Protein AF-A0A527ZFG1-F1 (afdb_monomer_lite)

pLDDT: mean 82.36, std 8.74, range [57.47, 97.0]

Sequence (126 aa):
GVSVATVCAAPVGAYVGDIWGWRTAFMIAAVVGALALLVQIATLPKLPPSGVASFRTLFEVLKRPMIRVALLVVLLVASGHFAGFTCVRPFLEKVPALDIETISLVLLAYGIGGFFGNFAGGFMAE

Radius of gyration: 20.2 Å; chains: 1; bounding box: 53×28×48 Å

Structure (mmCIF, N/CA/C/O backbone):
data_AF-A0A527ZFG1-F1
#
_entry.id   AF-A0A527ZFG1-F1
#
loop_
_atom_site.group_PDB
_atom_site.id
_atom_site.type_symbol
_atom_site.label_atom_id
_atom_site.label_alt_id
_atom_site.label_comp_id
_atom_site.label_asym_id
_atom_site.label_entity_id
_atom_site.label_seq_id
_atom_site.pdbx_PDB_ins_code
_atom_site.Cartn_x
_atom_site.Cartn_y
_atom_site.Cartn_z
_atom_site.occupancy
_atom_site.B_iso_or_equiv
_atom_site.auth_seq_id
_atom_site.auth_comp_id
_atom_site.auth_asym_id
_atom_site.auth_atom_id
_atom_site.pdbx_PDB_model_num
ATOM 1 N N . GLY A 1 1 ? -4.229 -11.454 1.574 1.00 61.78 1 GLY A N 1
ATOM 2 C CA . GLY A 1 1 ? -4.985 -10.607 0.629 1.00 61.78 1 GLY A CA 1
ATOM 3 C C . GLY A 1 1 ? -4.165 -9.409 0.196 1.00 61.78 1 GLY A C 1
ATOM 4 O O . GLY A 1 1 ? -3.566 -9.456 -0.869 1.00 61.78 1 GLY A O 1
ATOM 5 N N . VAL A 1 2 ? -4.086 -8.378 1.044 1.00 73.69 2 VAL A N 1
ATOM 6 C CA . VAL A 1 2 ? -3.419 -7.097 0.730 1.00 73.69 2 VAL A CA 1
ATOM 7 C C . VAL A 1 2 ? -1.951 -7.267 0.316 1.00 73.69 2 VAL A C 1
ATOM 9 O O . VAL A 1 2 ? -1.563 -6.728 -0.709 1.00 73.69 2 VAL A O 1
ATOM 12 N N . SER A 1 3 ? -1.156 -8.085 1.016 1.00 72.81 3 SER A N 1
ATOM 13 C CA . SER A 1 3 ? 0.272 -8.266 0.690 1.00 72.81 3 SER A CA 1
ATOM 14 C C . SER A 1 3 ? 0.514 -8.852 -0.707 1.00 72.81 3 SER A C 1
ATOM 16 O O . SER A 1 3 ? 1.387 -8.382 -1.428 1.00 72.81 3 SER A O 1
ATOM 18 N N . VAL A 1 4 ? -0.290 -9.841 -1.120 1.00 74.12 4 VAL A N 1
ATOM 19 C CA . VAL A 1 4 ? -0.213 -10.427 -2.473 1.00 74.12 4 VAL A CA 1
ATOM 20 C C . VAL A 1 4 ? -0.604 -9.385 -3.520 1.00 74.12 4 VAL A C 1
ATOM 22 O O . VAL A 1 4 ? 0.068 -9.259 -4.538 1.00 74.12 4 VAL A O 1
ATOM 25 N N . ALA A 1 5 ? -1.643 -8.589 -3.250 1.00 78.00 5 ALA A N 1
ATOM 26 C CA . ALA A 1 5 ? -2.049 -7.512 -4.144 1.00 78.00 5 ALA A CA 1
ATOM 27 C C . ALA A 1 5 ? -0.930 -6.472 -4.325 1.00 78.00 5 ALA A C 1
ATOM 29 O O . ALA A 1 5 ? -0.616 -6.133 -5.459 1.00 78.00 5 ALA 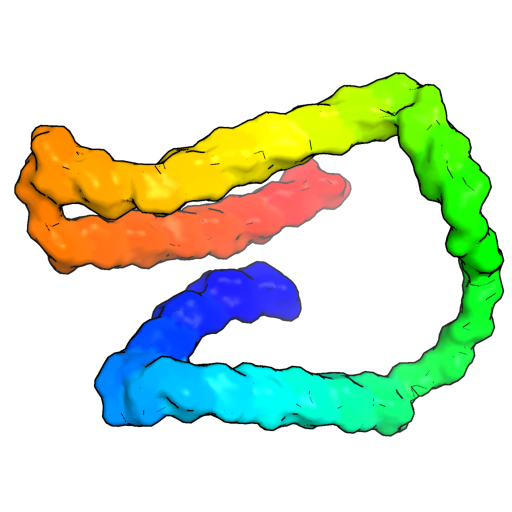A O 1
ATOM 30 N N . THR A 1 6 ? -0.276 -6.020 -3.251 1.00 75.06 6 THR A N 1
ATOM 31 C CA . THR A 1 6 ? 0.800 -5.015 -3.337 1.00 75.06 6 THR A CA 1
ATOM 32 C C . THR A 1 6 ? 2.012 -5.514 -4.130 1.00 75.06 6 THR A C 1
ATOM 34 O O . THR A 1 6 ? 2.597 -4.745 -4.888 1.00 75.06 6 THR A O 1
ATOM 37 N N . VAL A 1 7 ? 2.371 -6.797 -4.002 1.00 75.25 7 VAL A N 1
ATOM 38 C CA . VAL A 1 7 ? 3.515 -7.390 -4.722 1.00 75.25 7 VAL A CA 1
ATOM 39 C C . VAL A 1 7 ? 3.185 -7.656 -6.193 1.00 75.25 7 VAL A C 1
ATOM 41 O O . VAL A 1 7 ? 4.006 -7.386 -7.065 1.00 75.25 7 VAL A O 1
ATOM 44 N N . CYS A 1 8 ? 1.986 -8.163 -6.492 1.00 77.00 8 CYS A N 1
ATOM 45 C CA . CYS A 1 8 ? 1.612 -8.555 -7.852 1.00 77.00 8 CYS A CA 1
ATOM 46 C C . CYS A 1 8 ? 1.057 -7.398 -8.698 1.00 77.00 8 CYS A C 1
ATOM 48 O O . CYS A 1 8 ? 1.198 -7.427 -9.919 1.00 77.00 8 CYS A O 1
ATOM 50 N N . ALA A 1 9 ? 0.433 -6.379 -8.097 1.00 79.69 9 ALA A N 1
ATOM 51 C CA . ALA A 1 9 ? -0.263 -5.333 -8.852 1.00 79.69 9 ALA A CA 1
ATOM 52 C C . ALA A 1 9 ? 0.676 -4.497 -9.731 1.00 79.69 9 ALA A C 1
ATOM 54 O O . ALA A 1 9 ? 0.333 -4.216 -10.875 1.00 79.69 9 ALA A O 1
ATOM 55 N N . ALA A 1 10 ? 1.857 -4.123 -9.228 1.00 78.12 10 ALA A N 1
ATOM 56 C CA . ALA A 1 10 ? 2.826 -3.337 -9.991 1.00 78.12 10 ALA A CA 1
ATOM 57 C C . ALA A 1 10 ? 3.354 -4.072 -11.244 1.00 78.12 10 ALA A C 1
ATOM 59 O O . ALA A 1 10 ? 3.222 -3.513 -12.334 1.00 78.12 10 ALA A O 1
ATOM 60 N N . PRO A 1 11 ? 3.891 -5.309 -11.157 1.00 76.31 11 PRO A N 1
ATOM 61 C CA . PRO A 1 11 ? 4.383 -6.024 -12.336 1.00 76.31 11 PRO A CA 1
ATOM 62 C C . PRO A 1 11 ? 3.262 -6.402 -13.310 1.00 76.31 11 PRO A C 1
ATOM 64 O O . PRO A 1 11 ? 3.422 -6.216 -14.514 1.00 76.31 11 PRO A O 1
ATOM 67 N N . VAL A 1 12 ? 2.108 -6.868 -12.818 1.00 82.06 12 VAL A N 1
ATOM 68 C CA . VAL A 1 12 ? 0.964 -7.202 -13.686 1.00 82.06 12 VAL A CA 1
ATOM 69 C C . VAL A 1 12 ? 0.424 -5.947 -14.375 1.00 82.06 12 VAL A C 1
ATOM 71 O O . VAL A 1 12 ? 0.148 -5.971 -15.572 1.00 82.06 12 VAL A O 1
ATOM 74 N N . GLY A 1 13 ? 0.316 -4.833 -13.647 1.00 83.44 13 GLY A N 1
ATOM 75 C CA . GLY A 1 13 ? -0.129 -3.554 -14.196 1.00 83.44 13 GLY A CA 1
ATOM 76 C C . GLY A 1 13 ? 0.830 -2.991 -15.245 1.00 83.44 13 GLY A C 1
ATOM 77 O O . GLY A 1 13 ? 0.371 -2.521 -16.284 1.00 83.44 13 GLY A O 1
ATOM 78 N N . ALA A 1 14 ? 2.143 -3.082 -15.011 1.00 79.81 14 ALA A N 1
ATOM 79 C CA . ALA A 1 14 ? 3.161 -2.670 -15.976 1.00 79.81 14 ALA A CA 1
ATOM 80 C C . ALA A 1 14 ? 3.132 -3.539 -17.242 1.00 79.81 14 ALA A C 1
ATOM 82 O O . ALA A 1 14 ? 3.107 -2.998 -18.340 1.00 79.81 14 ALA A O 1
ATOM 83 N N . TYR A 1 15 ? 3.049 -4.864 -17.093 1.00 84.25 15 TYR A N 1
ATOM 84 C CA . TYR A 1 15 ? 2.976 -5.804 -18.216 1.00 84.25 15 TYR A CA 1
ATOM 85 C C . TYR A 1 15 ? 1.736 -5.575 -19.093 1.00 84.25 15 TYR A C 1
ATOM 87 O O . TYR A 1 15 ? 1.836 -5.465 -20.312 1.00 84.25 15 TYR A O 1
ATOM 95 N N . VAL A 1 16 ? 0.557 -5.434 -18.477 1.00 87.62 16 VAL A N 1
ATOM 96 C CA . VAL A 1 16 ? -0.679 -5.115 -19.211 1.00 87.62 16 VAL A CA 1
ATOM 97 C C . VAL A 1 16 ? -0.594 -3.726 -19.849 1.00 87.62 16 VAL A C 1
ATOM 99 O O . VAL A 1 16 ? -1.033 -3.537 -20.983 1.00 87.62 16 VAL A O 1
ATOM 102 N N . GLY A 1 17 ? -0.025 -2.756 -19.133 1.00 87.62 17 GLY A N 1
ATOM 103 C CA . GLY A 1 17 ? 0.163 -1.396 -19.623 1.00 87.62 17 GLY A CA 1
ATOM 104 C C . GLY A 1 17 ? 1.108 -1.300 -20.823 1.00 87.62 17 GLY A C 1
ATOM 105 O O . GLY A 1 17 ? 0.884 -0.447 -21.678 1.00 87.62 17 GLY A O 1
ATOM 106 N N . ASP A 1 18 ? 2.112 -2.173 -20.904 1.00 85.88 18 ASP A N 1
ATOM 107 C CA . ASP A 1 18 ? 3.078 -2.239 -22.005 1.00 85.88 18 ASP A CA 1
ATOM 108 C C . ASP A 1 18 ? 2.448 -2.822 -23.281 1.00 85.88 18 ASP A C 1
ATOM 110 O O . ASP A 1 18 ? 2.553 -2.239 -24.358 1.00 85.88 18 ASP A O 1
ATOM 114 N N . ILE A 1 19 ? 1.693 -3.920 -23.157 1.00 89.69 19 ILE A N 1
ATOM 115 C CA . ILE A 1 19 ? 1.113 -4.624 -24.315 1.00 89.69 19 ILE A CA 1
ATOM 116 C C . ILE A 1 19 ? -0.167 -3.942 -24.819 1.00 89.69 19 ILE A C 1
ATOM 118 O O . ILE A 1 19 ? -0.395 -3.841 -26.026 1.00 89.69 19 ILE A O 1
ATOM 122 N N . TRP A 1 20 ? -1.034 -3.493 -23.907 1.00 87.69 20 TRP A N 1
ATOM 123 C CA . TRP A 1 20 ? -2.383 -3.005 -24.226 1.00 87.69 20 TRP A CA 1
ATOM 124 C C . TRP A 1 20 ? -2.633 -1.556 -23.793 1.00 87.69 20 TRP A C 1
ATOM 126 O O . TRP A 1 20 ? -3.769 -1.071 -23.847 1.00 87.69 20 TRP A O 1
ATOM 136 N N . GLY A 1 21 ? -1.589 -0.843 -23.374 1.00 89.06 21 GLY A N 1
ATOM 137 C CA . GLY A 1 21 ? -1.671 0.549 -22.949 1.00 89.06 21 GLY A CA 1
ATOM 138 C C . GLY A 1 21 ? -2.229 0.721 -21.535 1.00 89.06 21 GLY A C 1
ATOM 139 O O . GLY A 1 21 ? -3.077 -0.027 -21.056 1.00 89.06 21 GLY A O 1
ATOM 140 N N . TRP A 1 22 ? -1.811 1.789 -20.860 1.00 89.25 22 TRP A N 1
ATOM 141 C CA . TRP A 1 22 ? -2.184 2.070 -19.467 1.00 89.25 22 TRP A CA 1
ATOM 142 C C . TRP A 1 22 ? -3.703 2.092 -19.206 1.00 89.25 22 TRP A C 1
ATOM 144 O O . TRP A 1 22 ? -4.151 1.707 -18.128 1.00 89.25 22 TRP A O 1
ATOM 154 N N . ARG A 1 23 ? -4.517 2.503 -20.190 1.00 93.44 23 ARG A N 1
ATOM 155 C CA . ARG A 1 23 ? -5.984 2.568 -20.060 1.00 93.44 23 ARG A CA 1
ATOM 156 C C . ARG A 1 23 ? -6.608 1.203 -19.774 1.00 93.44 23 ARG A C 1
ATOM 158 O O . ARG A 1 23 ? -7.537 1.124 -18.974 1.00 93.44 23 ARG A O 1
ATOM 165 N N . THR A 1 24 ? -6.115 0.140 -20.409 1.00 89.81 24 THR A N 1
ATOM 166 C CA . THR A 1 24 ? -6.668 -1.209 -20.224 1.00 89.81 24 THR A CA 1
ATOM 167 C C . THR A 1 24 ? -6.334 -1.757 -18.840 1.00 89.81 24 THR A C 1
ATOM 169 O O . THR A 1 24 ? -7.212 -2.334 -18.202 1.00 89.81 24 THR A O 1
ATOM 172 N N . ALA A 1 25 ? -5.140 -1.472 -18.311 1.00 88.81 25 ALA A N 1
ATOM 173 C CA . ALA A 1 25 ? -4.777 -1.812 -16.934 1.00 88.81 25 ALA A CA 1
ATOM 174 C C . ALA A 1 25 ? -5.752 -1.194 -15.908 1.00 88.81 25 ALA A C 1
ATOM 176 O O . ALA A 1 25 ? -6.229 -1.891 -15.010 1.00 88.81 25 ALA A O 1
ATOM 177 N N . PHE A 1 26 ? -6.135 0.080 -16.081 1.00 90.19 26 PHE A N 1
ATOM 178 C CA . PHE A 1 26 ? -7.146 0.716 -15.222 1.00 90.19 26 PHE A CA 1
ATOM 179 C C . PHE A 1 26 ? -8.548 0.129 -15.405 1.00 90.19 26 PHE A C 1
ATOM 181 O O . PHE A 1 26 ? -9.261 -0.044 -14.418 1.00 90.19 26 PHE A O 1
ATOM 188 N N . MET A 1 27 ? -8.947 -0.206 -16.635 1.00 94.56 27 MET A N 1
ATOM 189 C CA . MET A 1 27 ? -10.242 -0.850 -16.888 1.00 94.56 27 MET A CA 1
ATOM 190 C C . MET A 1 27 ? -10.336 -2.220 -16.208 1.00 94.56 27 MET A C 1
ATOM 192 O O . MET A 1 27 ? -11.354 -2.521 -15.589 1.00 94.56 27 MET A O 1
ATOM 196 N N . ILE A 1 28 ? -9.270 -3.026 -16.252 1.00 91.62 28 ILE A N 1
ATOM 197 C CA . ILE A 1 28 ? -9.214 -4.313 -15.542 1.00 91.62 28 ILE A CA 1
ATOM 198 C C . ILE A 1 28 ? -9.347 -4.092 -14.033 1.00 91.62 28 ILE A C 1
ATOM 200 O O . ILE A 1 28 ? -10.170 -4.745 -13.392 1.00 91.62 28 ILE A O 1
ATOM 204 N N . ALA A 1 29 ? -8.597 -3.141 -13.466 1.00 90.94 29 ALA A N 1
ATOM 205 C CA . ALA A 1 29 ? -8.692 -2.815 -12.044 1.00 90.94 29 ALA A CA 1
ATOM 206 C C . ALA A 1 29 ? -10.115 -2.377 -11.644 1.00 90.94 29 ALA A C 1
ATOM 208 O O . ALA A 1 29 ? -10.627 -2.813 -10.612 1.00 90.94 29 ALA A O 1
ATOM 209 N N . ALA A 1 30 ? -10.779 -1.575 -12.483 1.00 93.94 30 ALA A N 1
ATOM 210 C CA . ALA A 1 30 ? -12.156 -1.142 -12.264 1.00 93.94 30 ALA A CA 1
ATOM 211 C C . ALA A 1 30 ? -13.145 -2.320 -12.276 1.00 93.94 30 ALA A C 1
ATOM 213 O O . ALA A 1 30 ? -13.990 -2.416 -11.385 1.00 93.94 30 ALA A O 1
ATOM 214 N N . VAL A 1 31 ? -13.019 -3.243 -13.236 1.00 96.31 31 VAL A N 1
ATOM 215 C CA . VAL A 1 31 ? -13.873 -4.441 -13.325 1.00 96.31 31 VAL A CA 1
ATOM 216 C C . VAL A 1 31 ? -13.677 -5.351 -12.112 1.00 96.31 31 VAL A C 1
ATOM 218 O O . VAL A 1 31 ? -14.659 -5.789 -11.513 1.00 96.31 31 VAL A O 1
ATOM 221 N N . VAL A 1 32 ? -12.428 -5.596 -11.703 1.00 93.81 32 VAL A N 1
ATOM 222 C CA . VAL A 1 32 ? -12.122 -6.402 -10.509 1.00 93.81 32 VAL A CA 1
ATOM 223 C C . VAL A 1 32 ? -12.692 -5.747 -9.248 1.00 93.81 32 VAL A C 1
ATOM 225 O O . VAL A 1 32 ? -13.301 -6.431 -8.425 1.00 93.81 32 VAL A O 1
ATOM 228 N N . GLY A 1 33 ? -12.559 -4.424 -9.111 1.00 93.62 33 GLY A N 1
ATOM 229 C CA . GLY A 1 33 ? -13.140 -3.668 -7.999 1.00 93.62 33 GLY A CA 1
ATOM 230 C C . GLY A 1 33 ? -14.669 -3.741 -7.963 1.00 93.62 33 GLY A C 1
ATOM 231 O O . GLY A 1 33 ? -15.248 -3.982 -6.904 1.00 93.62 33 GLY A O 1
ATOM 232 N N . ALA A 1 34 ? -15.328 -3.607 -9.117 1.00 97.00 34 ALA A N 1
ATOM 233 C CA . ALA A 1 34 ? -16.779 -3.739 -9.229 1.00 97.00 34 ALA A CA 1
ATOM 234 C C . ALA A 1 34 ? -17.253 -5.155 -8.870 1.00 97.00 34 ALA A C 1
ATOM 236 O O . ALA A 1 34 ? -18.220 -5.310 -8.127 1.00 97.00 34 ALA A O 1
ATOM 237 N N . LEU A 1 35 ? -16.544 -6.190 -9.328 1.00 97.00 35 LEU A N 1
ATOM 238 C CA . LEU A 1 35 ? -16.850 -7.575 -8.973 1.00 97.00 35 LEU A CA 1
ATOM 239 C C . LEU A 1 35 ? -16.695 -7.811 -7.466 1.00 97.00 35 LEU A C 1
ATOM 241 O O . LEU A 1 35 ? -17.584 -8.385 -6.841 1.00 97.00 35 LEU A O 1
ATOM 245 N N . ALA A 1 36 ? -15.606 -7.324 -6.865 1.00 93.75 36 ALA A N 1
ATOM 246 C CA . ALA A 1 36 ? -15.391 -7.420 -5.424 1.00 93.75 36 ALA A CA 1
ATOM 247 C C . ALA A 1 36 ? -16.496 -6.705 -4.629 1.00 93.75 36 ALA A C 1
ATOM 249 O O . ALA A 1 36 ? -16.907 -7.198 -3.578 1.00 93.75 36 ALA A O 1
ATOM 250 N N . LEU A 1 37 ? -16.998 -5.571 -5.126 1.00 94.25 37 LEU A N 1
ATOM 251 C CA . LEU A 1 37 ? -18.130 -4.864 -4.530 1.00 94.25 37 LEU A CA 1
ATOM 252 C C . LEU A 1 37 ? -19.427 -5.677 -4.641 1.00 94.25 37 LEU A C 1
ATOM 254 O O . LEU A 1 37 ? -20.138 -5.816 -3.649 1.00 94.25 37 LEU A O 1
ATOM 258 N N . LEU A 1 38 ? -19.722 -6.250 -5.810 1.00 96.75 38 LEU A N 1
ATOM 259 C CA . LEU A 1 38 ? -20.909 -7.088 -6.013 1.00 96.75 38 LEU A CA 1
ATOM 260 C C . LEU A 1 38 ? -20.898 -8.320 -5.103 1.00 96.75 38 LEU A C 1
ATOM 262 O O . LEU A 1 38 ? -21.911 -8.632 -4.478 1.00 96.75 38 LEU A O 1
ATOM 266 N N . VAL A 1 39 ? -19.746 -8.983 -4.977 1.00 95.62 39 VAL A N 1
ATOM 267 C CA . VAL A 1 39 ? -19.571 -10.115 -4.058 1.00 95.62 39 VAL A CA 1
ATOM 268 C C . VAL A 1 39 ? -19.801 -9.674 -2.617 1.00 95.62 39 VAL A C 1
ATOM 270 O O . VAL A 1 39 ? -20.525 -10.354 -1.895 1.00 95.62 39 VAL A O 1
ATOM 273 N N . GLN A 1 40 ? -19.249 -8.533 -2.194 1.00 93.56 40 GLN A N 1
ATOM 274 C CA . GLN A 1 40 ? -19.491 -7.999 -0.851 1.00 93.56 40 GLN A CA 1
ATOM 275 C C . GLN A 1 40 ? -20.977 -7.708 -0.619 1.00 93.56 40 GLN A C 1
ATOM 277 O O . GLN A 1 40 ? -21.517 -8.125 0.396 1.00 93.56 40 GLN A O 1
ATOM 282 N N . ILE A 1 41 ? -21.675 -7.079 -1.565 1.00 92.25 41 ILE A N 1
ATOM 283 C CA . ILE A 1 41 ? -23.120 -6.822 -1.441 1.00 92.25 41 ILE A CA 1
ATOM 284 C C . ILE A 1 41 ? -23.915 -8.132 -1.319 1.00 92.25 41 ILE A C 1
ATOM 286 O O . ILE A 1 41 ? -24.873 -8.197 -0.551 1.00 92.25 41 ILE A O 1
ATOM 290 N N . ALA A 1 42 ? -23.522 -9.173 -2.056 1.00 93.94 42 ALA A N 1
ATOM 291 C CA . ALA A 1 42 ? -24.215 -10.458 -2.055 1.00 93.94 42 ALA A CA 1
ATOM 292 C C . ALA A 1 42 ? -23.928 -11.318 -0.810 1.00 93.94 42 ALA A C 1
ATOM 294 O O . ALA A 1 42 ? -24.776 -12.115 -0.414 1.00 93.94 42 ALA A O 1
ATOM 295 N N . THR A 1 43 ? -22.739 -11.193 -0.212 1.00 93.62 43 THR A N 1
ATOM 296 C CA . THR A 1 43 ? -22.259 -12.106 0.844 1.00 93.62 43 THR A CA 1
ATOM 297 C C . THR A 1 43 ? -22.184 -11.482 2.230 1.00 93.62 43 THR A C 1
ATOM 299 O O . THR A 1 43 ? -22.255 -12.213 3.218 1.00 93.62 43 THR A O 1
ATOM 302 N N . LEU A 1 44 ? -22.032 -10.159 2.339 1.00 90.31 44 LEU A N 1
ATOM 303 C CA . LEU A 1 44 ? -21.783 -9.512 3.621 1.00 90.31 44 LEU A CA 1
ATOM 304 C C . LEU A 1 44 ? -23.104 -9.356 4.400 1.00 90.31 44 LEU A C 1
ATOM 306 O O . LEU A 1 44 ? -24.011 -8.653 3.945 1.00 90.31 44 LEU A O 1
ATOM 310 N N . PRO A 1 45 ? -23.242 -9.975 5.587 1.00 85.25 45 PRO A N 1
ATOM 311 C CA . PRO A 1 45 ? -24.413 -9.771 6.426 1.00 85.25 45 PRO A CA 1
ATOM 312 C C . PRO A 1 45 ? -24.443 -8.333 6.960 1.00 85.25 45 PRO A C 1
ATOM 314 O O . PRO A 1 45 ? -23.405 -7.694 7.146 1.00 85.25 45 PRO A O 1
ATOM 317 N N . LYS A 1 46 ? -25.647 -7.818 7.240 1.00 79.44 46 LYS A N 1
ATOM 318 C CA . LYS A 1 46 ? -25.819 -6.491 7.848 1.00 79.44 46 LYS A CA 1
ATOM 319 C C . LYS A 1 46 ? -25.109 -6.460 9.202 1.00 79.44 46 LYS A C 1
ATOM 321 O O . LYS A 1 46 ? -25.572 -7.079 10.155 1.00 79.44 46 LYS A O 1
ATOM 326 N N . LEU A 1 47 ? -24.004 -5.725 9.277 1.00 78.00 47 LEU A N 1
ATOM 327 C CA . LEU A 1 47 ? -23.269 -5.472 10.511 1.00 78.00 47 LEU A CA 1
ATOM 328 C C . LEU A 1 47 ? -23.887 -4.240 11.188 1.00 78.00 47 LEU A C 1
ATOM 330 O O . LEU A 1 47 ? -23.735 -3.131 10.666 1.00 78.00 47 LEU A O 1
ATOM 334 N N . PRO A 1 48 ? -24.626 -4.393 12.303 1.00 75.44 48 PRO A N 1
ATOM 335 C CA . PRO A 1 48 ? -25.115 -3.243 13.046 1.00 75.44 48 PRO A CA 1
ATOM 336 C C . PRO A 1 48 ? -23.915 -2.413 13.531 1.00 75.44 48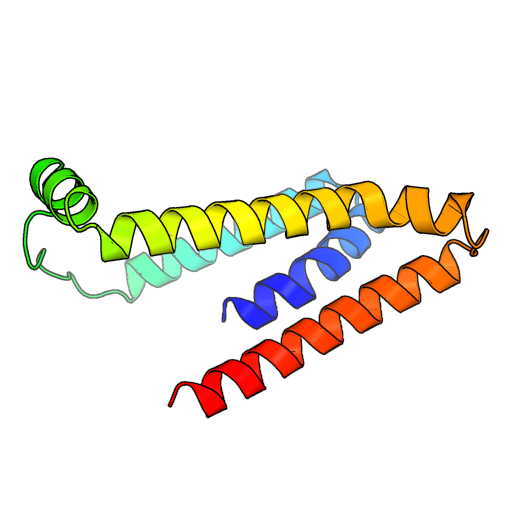 PRO A C 1
ATOM 338 O O . PRO A 1 48 ? -22.936 -2.990 14.010 1.00 75.44 48 PRO A O 1
ATOM 341 N N . PRO A 1 49 ? -23.952 -1.075 13.405 1.00 66.25 49 PRO A N 1
ATOM 342 C CA . PRO A 1 49 ? -22.830 -0.232 13.794 1.00 66.25 49 PRO A CA 1
ATOM 343 C C . PRO A 1 49 ? -22.556 -0.373 15.297 1.00 66.25 49 PRO A C 1
ATOM 345 O O . PRO A 1 49 ? -23.321 0.106 16.135 1.00 66.25 49 PRO A O 1
ATOM 348 N N . SER A 1 50 ? -21.449 -1.029 15.646 1.00 62.00 50 SER A N 1
ATOM 349 C CA . SER A 1 50 ? -20.946 -1.122 17.016 1.00 62.00 50 SER A CA 1
ATOM 350 C C . SER A 1 50 ? -20.272 0.200 17.393 1.00 62.00 50 SER A C 1
ATOM 352 O O . SER A 1 50 ? -19.053 0.343 17.313 1.00 62.00 50 SER A O 1
ATOM 354 N N . GLY A 1 51 ? -21.090 1.186 17.759 1.00 61.75 51 GLY A N 1
ATOM 355 C CA . GLY A 1 51 ? -20.647 2.518 18.161 1.00 61.75 51 GLY A CA 1
ATOM 356 C C . GLY A 1 51 ? -20.513 3.486 16.986 1.00 61.75 51 GLY A C 1
ATOM 357 O O . GLY A 1 51 ? -19.847 3.224 15.988 1.00 61.75 51 GLY A O 1
ATOM 358 N N . VAL A 1 52 ? -21.142 4.653 17.116 1.00 61.81 52 VAL A N 1
ATOM 359 C CA . VAL A 1 52 ? -20.890 5.793 16.232 1.00 61.81 52 VAL A CA 1
ATOM 360 C C . VAL A 1 52 ? -19.465 6.278 16.484 1.00 61.81 52 VAL A C 1
ATOM 362 O O . VAL A 1 52 ? -19.198 6.936 17.490 1.00 61.81 52 VAL A O 1
ATOM 365 N N . ALA A 1 53 ? -18.541 5.948 15.579 1.00 61.56 53 ALA A N 1
ATOM 366 C CA . ALA A 1 53 ? -17.231 6.582 15.519 1.00 61.56 53 ALA A CA 1
ATOM 367 C C . ALA A 1 53 ? -17.437 8.078 15.233 1.00 61.56 53 ALA A C 1
ATOM 369 O O . ALA A 1 53 ? -17.566 8.510 14.090 1.00 61.56 53 ALA A O 1
ATOM 370 N N . SER A 1 54 ? -17.565 8.871 16.295 1.00 75.25 54 SER A N 1
ATOM 371 C CA . SER A 1 54 ? -17.744 10.313 16.197 1.00 75.25 54 SER A CA 1
ATOM 372 C C . SER A 1 54 ? -16.394 10.978 15.939 1.00 75.25 54 SER A C 1
ATOM 374 O O . SER A 1 54 ? -15.366 10.542 16.462 1.00 75.25 54 SER A O 1
ATOM 376 N N . PHE A 1 55 ? -16.387 12.103 15.219 1.00 77.44 55 PHE A N 1
ATOM 377 C CA . PHE A 1 55 ? -15.209 12.976 15.105 1.00 77.44 55 PHE A CA 1
ATOM 378 C C . PHE A 1 55 ? -14.610 13.336 16.476 1.00 77.44 55 PHE A C 1
ATOM 380 O O . PHE A 1 55 ? -13.401 13.529 16.603 1.00 77.44 55 PHE A O 1
ATOM 387 N N . ARG A 1 56 ? -15.441 13.361 17.527 1.00 80.25 56 ARG A N 1
ATOM 388 C CA . ARG A 1 56 ? -15.002 13.552 18.913 1.00 80.25 56 ARG A CA 1
ATOM 389 C C . ARG A 1 56 ? -14.103 12.416 19.407 1.00 80.25 56 ARG A C 1
ATOM 391 O O . ARG A 1 56 ? -13.076 12.692 20.020 1.00 80.25 56 ARG A O 1
ATOM 398 N N . THR A 1 57 ? -14.441 11.166 19.096 1.00 79.62 57 THR A N 1
ATOM 399 C CA . THR A 1 57 ? -13.637 9.985 19.439 1.00 79.62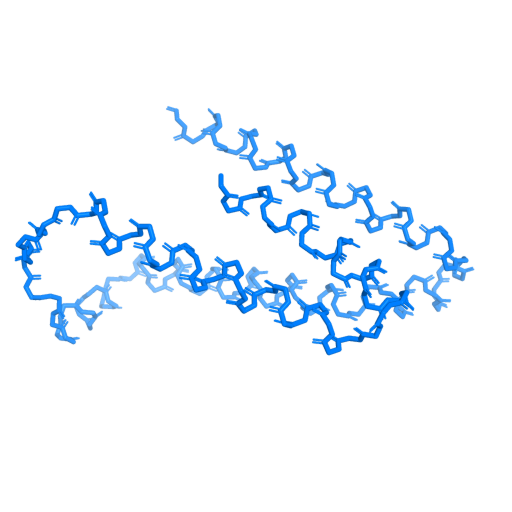 57 THR A CA 1
ATOM 400 C C . THR A 1 57 ? -12.278 10.035 18.743 1.00 79.62 57 THR A C 1
ATOM 402 O O . THR A 1 57 ? -11.262 9.760 19.374 1.00 79.62 57 THR A O 1
ATOM 405 N N . LEU A 1 58 ? -12.227 10.479 17.482 1.00 81.69 58 LEU A N 1
ATOM 406 C CA . LEU A 1 58 ? -10.964 10.671 16.760 1.00 81.69 58 LEU A CA 1
ATOM 407 C C . LEU A 1 58 ? -10.069 11.721 17.445 1.00 81.69 58 LEU A C 1
ATOM 409 O O . LEU A 1 58 ? -8.878 11.486 17.646 1.00 81.69 58 LEU A O 1
ATOM 413 N N . PHE A 1 59 ? -10.645 12.853 17.865 1.00 84.19 59 PHE A N 1
ATOM 414 C CA . PHE A 1 59 ? -9.918 13.885 18.614 1.00 84.19 59 PHE A CA 1
ATOM 415 C C . PHE A 1 59 ? -9.454 13.410 19.997 1.00 84.19 59 PHE A C 1
ATOM 417 O O . PHE A 1 59 ? -8.369 13.789 20.437 1.00 84.19 59 PHE A O 1
ATOM 424 N N . GLU A 1 60 ? -10.238 12.587 20.695 1.00 82.81 60 GLU A N 1
ATOM 425 C CA . GLU A 1 60 ? -9.842 12.004 21.984 1.00 82.81 60 GLU A CA 1
ATOM 426 C C . GLU A 1 60 ? -8.705 10.991 21.842 1.00 82.81 60 GLU A C 1
ATOM 428 O O . GLU A 1 60 ? -7.740 11.034 22.607 1.00 82.81 60 GLU A O 1
ATOM 433 N N . VAL A 1 61 ? -8.754 10.146 20.814 1.00 82.25 61 VAL A N 1
ATOM 434 C CA . VAL A 1 61 ? -7.658 9.239 20.453 1.00 82.25 61 VAL A CA 1
ATOM 435 C C . VAL A 1 61 ? -6.394 10.043 20.135 1.00 82.25 61 VAL A C 1
ATOM 437 O O . VAL A 1 61 ? -5.323 9.740 20.662 1.00 82.25 61 VAL A O 1
ATOM 440 N N . LEU A 1 62 ? -6.521 11.138 19.380 1.00 82.69 62 LEU A N 1
ATOM 441 C CA . LEU A 1 62 ? -5.397 12.018 19.063 1.00 82.69 62 LEU A CA 1
ATOM 442 C C . LEU A 1 62 ? -4.848 12.751 20.293 1.00 82.69 62 LEU A C 1
ATOM 444 O O . LEU A 1 62 ? -3.698 13.171 20.273 1.00 82.69 62 LEU A O 1
ATOM 448 N N . LYS A 1 63 ? -5.610 12.919 21.381 1.00 85.19 63 LYS A N 1
ATOM 449 C CA . LYS A 1 63 ? -5.098 13.501 22.636 1.00 85.19 63 LYS A CA 1
ATOM 450 C C . LYS A 1 63 ? -4.147 12.572 23.388 1.00 85.19 63 LYS A C 1
ATOM 452 O O . LYS A 1 63 ? -3.384 13.062 24.220 1.00 85.19 63 LYS A O 1
ATOM 457 N N . ARG A 1 64 ? -4.141 11.267 23.096 1.00 90.00 64 ARG A N 1
ATOM 458 C CA . ARG A 1 64 ? -3.225 10.322 23.742 1.00 90.00 64 ARG A CA 1
ATOM 459 C C . ARG A 1 64 ? -1.790 10.558 23.244 1.00 90.00 64 ARG A C 1
ATOM 461 O O . ARG A 1 64 ? -1.534 10.394 22.050 1.00 90.00 64 ARG A O 1
ATOM 468 N N . PRO A 1 65 ? -0.830 10.891 24.127 1.00 84.56 65 PRO A N 1
ATOM 469 C CA . PRO A 1 65 ? 0.532 11.245 23.719 1.00 84.56 65 PRO A CA 1
ATOM 470 C C . PRO A 1 65 ? 1.244 10.095 22.997 1.00 84.56 65 PRO A C 1
ATOM 472 O O . PRO A 1 65 ? 1.899 10.322 21.987 1.00 84.56 65 PRO A O 1
ATOM 475 N N . MET A 1 66 ? 1.034 8.852 23.441 1.00 87.75 66 MET A N 1
ATOM 476 C CA . MET A 1 66 ? 1.585 7.658 22.790 1.00 87.75 66 MET A CA 1
ATOM 477 C C . MET A 1 66 ? 1.093 7.498 21.342 1.00 87.75 66 MET A C 1
ATOM 479 O O . MET A 1 66 ? 1.873 7.142 20.466 1.00 87.75 66 MET A O 1
ATOM 483 N N . ILE A 1 67 ? -0.174 7.827 21.064 1.00 89.12 67 ILE A N 1
ATOM 484 C CA . ILE A 1 67 ? -0.743 7.735 19.711 1.00 89.12 67 ILE A CA 1
ATOM 485 C C . ILE A 1 67 ? -0.167 8.826 18.811 1.00 89.12 67 ILE A C 1
ATOM 487 O O . ILE A 1 67 ? 0.156 8.554 17.660 1.00 89.12 67 ILE A O 1
ATOM 491 N N . ARG A 1 68 ? 0.037 10.043 19.330 1.00 87.69 68 ARG A N 1
ATOM 492 C CA . ARG A 1 68 ? 0.710 11.113 18.576 1.00 87.69 68 ARG A CA 1
ATOM 493 C C . ARG A 1 68 ? 2.123 10.715 18.171 1.00 87.69 68 ARG A C 1
ATOM 495 O O . ARG A 1 68 ? 2.496 10.917 17.022 1.00 87.69 68 ARG A O 1
ATOM 502 N N . VAL A 1 69 ? 2.887 10.139 19.100 1.00 91.56 69 VAL A N 1
ATOM 503 C CA . VAL A 1 69 ? 4.246 9.664 18.816 1.00 91.56 69 VAL A CA 1
ATOM 504 C C . VAL A 1 69 ? 4.208 8.535 17.790 1.00 91.56 69 VAL A C 1
ATOM 506 O O . VAL A 1 69 ? 4.939 8.604 16.810 1.00 91.56 69 VAL A O 1
ATOM 509 N N . ALA A 1 70 ? 3.315 7.553 17.944 1.00 90.12 70 ALA A N 1
ATOM 510 C CA . ALA A 1 70 ? 3.161 6.474 16.968 1.00 90.12 70 ALA A CA 1
ATOM 511 C C . ALA A 1 70 ? 2.817 7.008 15.566 1.00 90.12 70 ALA A C 1
ATOM 513 O O . ALA A 1 70 ? 3.442 6.608 14.588 1.00 90.12 70 ALA A O 1
ATOM 514 N N . LEU A 1 71 ? 1.888 7.963 15.464 1.00 90.81 71 LEU A N 1
ATOM 515 C CA . LEU A 1 71 ? 1.532 8.605 14.196 1.00 90.81 71 LEU A CA 1
ATOM 516 C C . LEU A 1 71 ? 2.706 9.376 13.586 1.00 90.81 71 LEU A C 1
ATOM 518 O O . LEU A 1 71 ? 2.919 9.282 12.382 1.00 90.81 71 LEU A O 1
ATOM 522 N N . LEU A 1 72 ? 3.484 10.104 14.393 1.00 92.38 72 LEU A N 1
ATOM 523 C CA . LEU A 1 72 ? 4.685 10.799 13.921 1.00 92.38 72 LEU A CA 1
ATOM 524 C C . LEU A 1 72 ? 5.755 9.822 13.435 1.00 92.38 72 LEU A C 1
ATOM 526 O O . LEU A 1 72 ? 6.355 10.056 12.392 1.00 92.38 72 LEU A O 1
ATOM 530 N N . VAL A 1 73 ? 5.975 8.719 14.150 1.00 93.38 73 VAL A N 1
ATOM 531 C CA . VAL A 1 73 ? 6.916 7.674 13.732 1.00 93.38 73 VAL A CA 1
ATOM 532 C C . VAL A 1 73 ? 6.467 7.066 12.408 1.00 93.38 73 VAL A C 1
ATOM 534 O O . VAL A 1 73 ? 7.259 7.012 11.473 1.00 93.38 73 VAL A O 1
ATOM 537 N N . VAL A 1 74 ? 5.193 6.684 12.281 1.00 92.00 74 VAL A N 1
ATOM 538 C CA . VAL A 1 74 ? 4.637 6.160 11.024 1.00 92.00 74 VAL A CA 1
ATOM 539 C C . VAL A 1 74 ? 4.774 7.184 9.898 1.00 92.00 74 VAL A C 1
ATOM 541 O O . VAL A 1 74 ? 5.182 6.821 8.799 1.00 92.00 74 VAL A O 1
ATOM 544 N N . LEU A 1 75 ? 4.501 8.463 10.166 1.00 91.94 75 LEU A N 1
ATOM 545 C CA . LEU A 1 75 ? 4.646 9.541 9.188 1.00 91.94 75 LEU A CA 1
ATOM 546 C C . LEU A 1 75 ? 6.100 9.695 8.723 1.00 91.94 75 LEU A C 1
ATOM 548 O O . LEU A 1 75 ? 6.351 9.787 7.522 1.00 91.94 75 LEU A O 1
ATOM 552 N N . LEU A 1 76 ? 7.059 9.712 9.648 1.00 93.31 76 LEU A N 1
ATOM 553 C CA . LEU A 1 76 ? 8.481 9.864 9.332 1.00 93.31 76 LEU A CA 1
ATOM 554 C C . LEU A 1 76 ? 9.028 8.641 8.592 1.00 93.31 76 LEU A C 1
ATOM 556 O O . LEU A 1 76 ? 9.734 8.792 7.598 1.00 93.31 76 LEU A O 1
ATOM 560 N N . VAL A 1 77 ? 8.658 7.435 9.024 1.00 90.12 77 VAL A N 1
ATOM 561 C CA . VAL A 1 77 ? 9.064 6.187 8.368 1.00 90.12 77 VAL A CA 1
ATOM 562 C C . VAL A 1 77 ? 8.473 6.106 6.963 1.00 90.12 77 VAL A C 1
ATOM 564 O O . VAL A 1 77 ? 9.209 5.861 6.011 1.00 90.12 77 VAL A O 1
ATOM 567 N N . ALA A 1 78 ? 7.172 6.363 6.805 1.00 86.62 78 ALA A N 1
ATOM 568 C CA . ALA A 1 78 ? 6.522 6.331 5.500 1.00 86.62 78 ALA A CA 1
ATOM 569 C C . ALA A 1 78 ? 7.086 7.410 4.565 1.00 86.62 78 ALA A C 1
ATOM 571 O O . ALA A 1 78 ? 7.437 7.103 3.430 1.00 86.62 78 ALA A O 1
ATOM 572 N N . SER A 1 79 ? 7.236 8.654 5.030 1.00 86.19 79 SER A N 1
ATOM 573 C CA . SER A 1 79 ? 7.794 9.737 4.204 1.00 86.19 79 SER A CA 1
ATOM 574 C C . SER A 1 79 ? 9.240 9.469 3.792 1.00 86.19 79 SER A C 1
ATOM 576 O O . SER A 1 79 ? 9.555 9.601 2.610 1.00 86.19 79 SER A O 1
ATOM 578 N N . GLY A 1 80 ? 10.099 9.022 4.713 1.00 85.50 80 GLY A N 1
ATOM 579 C CA . GLY A 1 80 ? 11.470 8.620 4.396 1.00 85.50 80 GLY A CA 1
ATOM 580 C C . GLY A 1 80 ? 11.517 7.461 3.400 1.00 85.50 80 GLY A C 1
ATOM 581 O O . GLY A 1 80 ? 12.282 7.502 2.436 1.00 85.50 80 GLY A O 1
ATOM 582 N N . HIS A 1 81 ? 10.644 6.468 3.576 1.00 84.81 81 HIS A N 1
ATOM 583 C CA . HIS A 1 81 ? 10.539 5.333 2.669 1.00 84.81 81 HIS A CA 1
ATOM 584 C C . HIS A 1 81 ? 10.110 5.755 1.252 1.00 84.81 81 HIS A C 1
ATOM 586 O O . HIS A 1 81 ? 10.807 5.439 0.288 1.00 84.81 81 HIS A O 1
ATOM 592 N N . PHE A 1 82 ? 9.019 6.515 1.110 1.00 79.06 82 PHE A N 1
ATOM 593 C CA . PHE A 1 82 ? 8.522 6.971 -0.195 1.00 79.06 82 PHE A CA 1
ATOM 594 C C . PHE A 1 82 ? 9.472 7.958 -0.883 1.00 79.06 82 PHE A C 1
ATOM 596 O O . PHE A 1 82 ? 9.647 7.887 -2.102 1.00 79.06 82 PHE A O 1
ATOM 603 N N . ALA A 1 83 ? 10.117 8.851 -0.126 1.00 81.56 83 ALA A N 1
ATOM 604 C CA . ALA A 1 83 ? 11.137 9.751 -0.660 1.00 81.56 83 ALA A CA 1
ATOM 605 C C . ALA A 1 83 ? 12.336 8.962 -1.208 1.00 81.56 83 ALA A C 1
ATOM 607 O O . ALA A 1 83 ? 12.778 9.208 -2.331 1.00 81.56 83 ALA A O 1
ATOM 6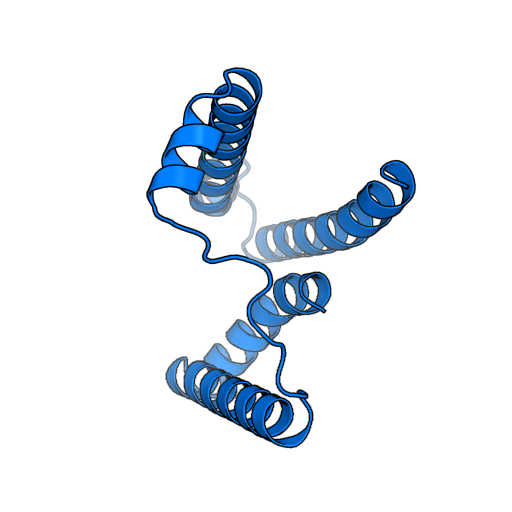08 N N . GLY A 1 84 ? 12.806 7.960 -0.456 1.00 77.44 84 GLY A N 1
ATOM 609 C CA . GLY A 1 84 ? 13.859 7.051 -0.904 1.00 77.44 84 GLY A CA 1
ATOM 610 C C . GLY A 1 84 ? 13.455 6.260 -2.148 1.00 77.44 84 GLY A C 1
ATOM 611 O O . GLY A 1 84 ? 14.207 6.226 -3.117 1.00 77.44 84 GLY A O 1
ATOM 612 N N . PHE A 1 85 ? 12.248 5.691 -2.163 1.00 72.81 85 PHE A N 1
ATOM 613 C CA . PHE A 1 85 ? 11.743 4.891 -3.282 1.00 72.81 85 PHE A CA 1
ATOM 614 C C . PHE A 1 85 ? 11.596 5.712 -4.575 1.00 72.81 85 PHE A C 1
ATOM 616 O O . PHE A 1 85 ? 11.965 5.250 -5.653 1.00 72.81 85 PHE A O 1
ATOM 623 N N . THR A 1 86 ? 11.136 6.962 -4.470 1.00 74.88 86 THR A N 1
ATOM 624 C CA . THR A 1 86 ? 10.990 7.879 -5.617 1.00 74.88 86 THR A CA 1
ATOM 625 C C . THR A 1 86 ? 12.345 8.263 -6.219 1.00 74.88 86 THR A C 1
ATOM 627 O O . THR A 1 86 ? 12.485 8.364 -7.437 1.00 74.88 86 THR A O 1
ATOM 630 N N . CYS A 1 87 ? 13.364 8.439 -5.376 1.00 74.88 87 CYS A N 1
ATOM 631 C CA . CYS A 1 87 ? 14.715 8.807 -5.802 1.00 74.88 87 CYS A CA 1
ATOM 632 C C . CYS A 1 87 ? 15.626 7.600 -6.079 1.00 74.88 87 CYS A C 1
ATOM 634 O O . CYS A 1 87 ? 16.762 7.787 -6.513 1.00 74.88 87 CYS A O 1
ATOM 636 N N . VAL A 1 88 ? 15.152 6.372 -5.852 1.00 72.38 88 VAL A N 1
ATOM 637 C CA . VAL A 1 88 ? 15.987 5.164 -5.891 1.00 72.38 88 VAL A CA 1
ATOM 638 C C . VAL A 1 88 ? 16.536 4.906 -7.290 1.00 72.38 88 VAL A C 1
ATOM 640 O O . VAL A 1 88 ? 17.734 4.697 -7.453 1.00 72.38 88 VAL A O 1
ATOM 643 N N . ARG A 1 89 ? 15.686 4.997 -8.317 1.00 67.81 89 ARG A N 1
ATOM 644 C CA . ARG A 1 89 ? 16.089 4.776 -9.708 1.00 67.81 89 ARG A CA 1
ATOM 645 C C . ARG A 1 89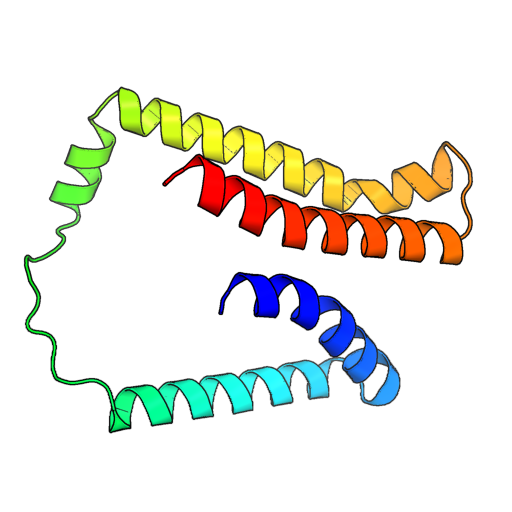 ? 17.120 5.809 -10.187 1.00 67.81 89 ARG A C 1
ATOM 647 O O . ARG A 1 89 ? 18.209 5.387 -10.564 1.00 67.81 89 ARG A O 1
ATOM 654 N N . PRO A 1 90 ? 16.867 7.133 -10.116 1.00 68.25 90 PRO A N 1
ATOM 655 C CA . PRO A 1 90 ? 17.861 8.116 -10.548 1.00 68.25 90 PRO A CA 1
ATOM 656 C C . PRO A 1 90 ? 19.143 8.089 -9.702 1.00 68.25 90 PRO A C 1
ATOM 658 O O . PRO A 1 90 ? 20.197 8.469 -10.205 1.00 68.25 90 PRO A O 1
ATOM 661 N N . PHE A 1 91 ? 19.094 7.643 -8.442 1.00 74.88 91 PHE A N 1
ATOM 662 C CA . PHE A 1 91 ? 20.296 7.432 -7.630 1.00 74.88 91 PHE A CA 1
ATOM 663 C C . PHE A 1 91 ? 21.139 6.256 -8.148 1.00 74.88 91 PHE A C 1
ATOM 665 O O . PHE A 1 91 ? 22.345 6.413 -8.341 1.00 74.88 91 PHE A O 1
ATOM 672 N N . LEU A 1 92 ? 20.510 5.109 -8.422 1.00 68.81 92 LEU A N 1
ATOM 673 C CA . LEU A 1 92 ? 21.179 3.912 -8.948 1.00 68.81 92 LEU A CA 1
ATOM 674 C C . LEU A 1 92 ? 21.713 4.112 -10.379 1.00 68.81 92 LEU A C 1
ATOM 676 O O . LEU A 1 92 ? 22.771 3.586 -10.714 1.00 68.81 92 LEU A O 1
ATOM 680 N N . GLU A 1 93 ? 21.035 4.921 -11.195 1.00 71.19 93 GLU A N 1
ATOM 681 C CA . GLU A 1 93 ? 21.502 5.288 -12.541 1.00 71.19 93 GLU A CA 1
ATOM 682 C C . GLU A 1 93 ? 22.690 6.269 -12.509 1.00 71.19 93 GLU A C 1
ATOM 684 O O . GLU A 1 93 ? 23.547 6.216 -13.385 1.00 71.19 93 GLU A O 1
ATOM 689 N N . LYS A 1 94 ? 22.768 7.178 -11.523 1.00 71.38 94 LYS A N 1
ATOM 690 C CA . LYS A 1 94 ? 23.779 8.258 -11.510 1.00 71.38 94 LYS A CA 1
ATOM 691 C C . LYS A 1 94 ? 25.026 7.973 -10.680 1.00 71.38 94 LYS A C 1
ATOM 693 O O . LYS A 1 94 ? 26.074 8.525 -10.996 1.00 71.38 94 LYS A O 1
ATOM 698 N N . VAL A 1 95 ? 24.917 7.196 -9.601 1.00 75.12 95 VAL A N 1
ATOM 699 C CA . VAL A 1 95 ? 26.027 7.005 -8.649 1.00 75.12 95 VAL A CA 1
ATOM 700 C C . VAL A 1 95 ? 26.816 5.729 -8.967 1.00 75.12 95 VAL A C 1
ATOM 702 O O . VAL A 1 95 ? 27.978 5.849 -9.345 1.00 75.12 95 VAL A O 1
ATOM 705 N N . PRO A 1 96 ? 26.227 4.520 -8.889 1.00 74.12 96 PRO A N 1
ATOM 706 C CA . PRO A 1 96 ? 26.897 3.300 -9.333 1.00 74.12 96 PRO A CA 1
ATOM 707 C C . PRO A 1 96 ? 26.808 3.053 -10.851 1.00 74.12 96 PRO A C 1
ATOM 709 O O . PRO A 1 96 ? 27.388 2.078 -11.315 1.00 74.12 96 PRO A O 1
ATOM 712 N N . ALA A 1 97 ? 26.112 3.912 -11.613 1.00 75.69 97 ALA A N 1
ATOM 713 C CA . ALA A 1 97 ? 25.946 3.813 -13.071 1.00 75.69 97 ALA A CA 1
ATOM 714 C C . ALA A 1 97 ? 25.428 2.439 -13.542 1.00 75.69 97 ALA A C 1
ATOM 716 O O . ALA A 1 97 ? 25.951 1.848 -14.485 1.00 75.69 97 ALA A O 1
ATOM 717 N N . LEU A 1 98 ? 24.411 1.914 -12.850 1.00 74.31 98 LEU A N 1
ATOM 718 C CA . LEU A 1 98 ? 23.848 0.598 -13.146 1.00 74.31 98 LEU A CA 1
ATOM 719 C C . LEU A 1 98 ? 22.929 0.626 -14.373 1.00 74.31 98 LEU A C 1
ATOM 721 O O . LEU A 1 98 ? 22.178 1.575 -14.592 1.00 74.31 98 LEU A O 1
ATOM 725 N N . ASP A 1 99 ? 22.956 -0.473 -15.123 1.00 78.62 99 ASP A N 1
ATOM 726 C CA . ASP A 1 99 ? 22.017 -0.792 -16.197 1.00 78.62 99 ASP A CA 1
ATOM 727 C C . ASP A 1 99 ? 20.568 -0.896 -15.664 1.00 78.62 99 ASP A C 1
ATOM 729 O O . ASP A 1 99 ? 20.316 -1.393 -14.560 1.00 78.62 99 ASP A O 1
ATOM 733 N N . ILE A 1 100 ? 19.607 -0.460 -16.482 1.00 74.19 100 ILE A N 1
ATOM 734 C CA . ILE A 1 100 ? 18.155 -0.609 -16.315 1.00 74.19 100 ILE A CA 1
ATOM 735 C C . ILE A 1 100 ? 17.752 -2.051 -15.945 1.00 74.19 100 ILE A C 1
ATOM 737 O O . ILE A 1 100 ? 16.861 -2.238 -15.105 1.00 74.19 100 ILE A O 1
ATOM 741 N N . GLU A 1 101 ? 18.394 -3.067 -16.526 1.00 77.50 101 GLU A N 1
ATOM 742 C CA . GLU A 1 101 ? 18.117 -4.480 -16.228 1.00 77.50 101 GLU A CA 1
ATOM 743 C C . GLU A 1 101 ? 18.497 -4.828 -14.779 1.00 77.50 101 GLU A C 1
ATOM 745 O O . GLU A 1 101 ? 17.720 -5.444 -14.043 1.00 77.50 101 GLU A O 1
ATOM 750 N N . THR A 1 102 ? 19.643 -4.323 -14.312 1.00 76.62 102 THR A N 1
ATOM 751 C CA . THR A 1 102 ? 20.096 -4.514 -12.925 1.00 76.62 102 THR A CA 1
ATOM 752 C C . THR A 1 102 ? 19.194 -3.769 -11.938 1.00 76.62 102 THR A C 1
ATOM 754 O O . THR A 1 102 ? 18.861 -4.301 -10.879 1.00 76.62 102 THR A O 1
ATOM 757 N N . ILE A 1 103 ? 18.730 -2.564 -12.283 1.00 76.12 103 ILE A N 1
ATOM 758 C CA . ILE A 1 103 ? 17.785 -1.799 -11.450 1.00 76.12 103 ILE A CA 1
ATOM 759 C C . ILE A 1 103 ? 16.452 -2.545 -11.319 1.00 76.12 103 ILE A C 1
ATOM 761 O O . ILE A 1 103 ? 15.905 -2.644 -10.219 1.00 76.12 103 ILE A O 1
ATOM 765 N N . SER A 1 104 ? 15.953 -3.112 -12.419 1.00 73.31 104 SER A N 1
ATOM 766 C CA . SER A 1 104 ? 14.739 -3.937 -12.419 1.00 73.31 104 SER A CA 1
ATOM 767 C C . SER A 1 104 ? 14.881 -5.163 -11.511 1.00 73.31 104 SER A C 1
ATOM 769 O O . SER A 1 104 ? 13.981 -5.442 -10.716 1.00 73.31 104 SER A O 1
ATOM 771 N N . LEU A 1 105 ? 16.029 -5.850 -11.554 1.00 79.81 105 LEU A N 1
ATOM 772 C CA . LEU A 1 105 ? 16.344 -6.975 -10.661 1.00 79.81 105 LEU A CA 1
ATOM 773 C C . LEU A 1 105 ? 16.409 -6.566 -9.182 1.00 79.81 105 LEU A C 1
ATOM 775 O O . LEU A 1 105 ? 15.880 -7.278 -8.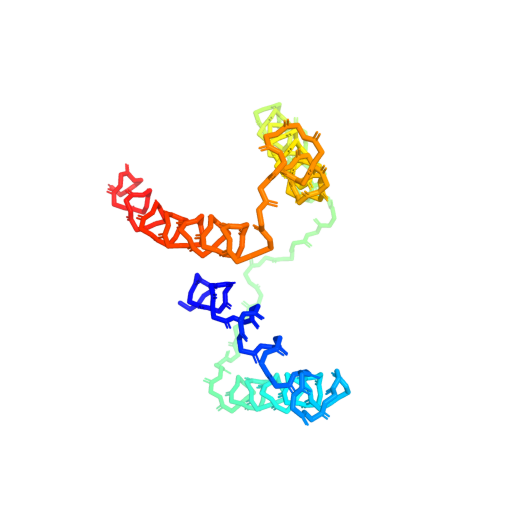327 1.00 79.81 105 LEU A O 1
ATOM 779 N N . VAL A 1 106 ? 17.005 -5.414 -8.865 1.00 79.44 106 VAL A N 1
ATOM 780 C CA . VAL A 1 106 ? 17.057 -4.886 -7.490 1.00 79.44 106 VAL A CA 1
ATOM 781 C C . VAL A 1 106 ? 15.656 -4.558 -6.969 1.00 79.44 106 VAL A C 1
ATOM 783 O O . VAL A 1 106 ? 15.327 -4.910 -5.836 1.00 79.44 106 VAL A O 1
ATOM 786 N N . LEU A 1 107 ? 14.806 -3.931 -7.787 1.00 78.19 107 LEU A N 1
ATOM 787 C CA . LEU A 1 107 ? 13.415 -3.641 -7.420 1.00 78.19 107 LEU A CA 1
ATOM 788 C C . LEU A 1 107 ? 12.583 -4.920 -7.244 1.00 78.19 107 LEU A C 1
ATOM 790 O O . LEU A 1 107 ? 11.755 -4.995 -6.334 1.00 78.19 107 LEU A O 1
ATOM 794 N N . LEU A 1 108 ? 12.833 -5.944 -8.063 1.00 76.94 108 LEU A N 1
ATOM 795 C CA . LEU A 1 108 ? 12.216 -7.260 -7.907 1.00 76.94 108 LEU A CA 1
ATOM 796 C C . LEU A 1 108 ? 12.633 -7.916 -6.582 1.00 76.94 108 LEU A C 1
ATOM 798 O O . LEU A 1 108 ? 11.774 -8.353 -5.814 1.00 76.94 108 LEU A O 1
ATOM 802 N N . ALA A 1 109 ? 13.934 -7.937 -6.281 1.00 84.00 109 ALA A N 1
ATOM 803 C CA . ALA A 1 109 ? 14.463 -8.464 -5.024 1.00 84.00 109 ALA A CA 1
ATOM 804 C C . ALA A 1 109 ? 13.911 -7.700 -3.810 1.00 84.00 109 ALA A C 1
ATOM 806 O O . ALA A 1 109 ? 13.556 -8.315 -2.804 1.00 84.00 109 ALA A O 1
ATOM 807 N N . TYR A 1 110 ? 13.766 -6.376 -3.924 1.00 81.06 110 TYR A N 1
ATOM 808 C CA . TYR A 1 110 ? 13.122 -5.541 -2.914 1.00 81.06 110 TYR A CA 1
ATOM 809 C C . TYR A 1 110 ? 11.666 -5.972 -2.658 1.00 81.06 110 TYR A C 1
ATOM 811 O O . TYR A 1 110 ? 11.268 -6.152 -1.505 1.00 81.06 110 TYR A O 1
ATOM 819 N N . GLY A 1 111 ? 10.888 -6.217 -3.718 1.00 77.38 111 GLY A N 1
ATOM 820 C CA . GLY A 1 111 ? 9.517 -6.724 -3.608 1.00 77.38 111 GLY A CA 1
ATOM 821 C C . GLY A 1 111 ? 9.431 -8.102 -2.938 1.00 77.38 111 GLY A C 1
ATOM 822 O O . GLY A 1 111 ? 8.590 -8.310 -2.060 1.00 77.38 111 GLY A O 1
ATOM 823 N N . ILE A 1 112 ? 10.333 -9.023 -3.291 1.00 84.00 112 ILE A N 1
ATOM 824 C CA . ILE A 1 112 ? 10.422 -10.359 -2.677 1.00 84.00 112 ILE A CA 1
ATOM 825 C C . ILE A 1 112 ? 10.790 -10.252 -1.190 1.00 84.00 112 ILE A C 1
ATOM 827 O O . ILE A 1 112 ? 10.157 -10.886 -0.344 1.00 84.00 112 ILE A O 1
ATOM 831 N N . GLY A 1 113 ? 11.772 -9.413 -0.854 1.00 84.94 113 GLY A N 1
ATOM 832 C CA . GLY A 1 113 ? 12.167 -9.152 0.529 1.00 84.94 113 GLY A CA 1
ATOM 833 C C . GLY A 1 113 ? 11.013 -8.596 1.364 1.00 84.94 113 GLY A C 1
ATOM 834 O O . GLY A 1 113 ? 10.777 -9.070 2.473 1.00 84.94 113 GLY A O 1
ATOM 835 N N . GLY A 1 114 ? 10.235 -7.658 0.812 1.00 81.19 114 GLY A N 1
ATOM 836 C CA . GLY A 1 114 ? 9.031 -7.130 1.460 1.00 81.19 114 GLY A CA 1
ATOM 837 C C . GLY A 1 114 ? 7.957 -8.196 1.702 1.00 81.19 114 GLY A C 1
ATOM 838 O O . GLY A 1 114 ? 7.345 -8.223 2.771 1.00 81.19 114 GLY A O 1
ATOM 839 N N . PHE A 1 115 ? 7.761 -9.116 0.753 1.00 80.38 115 PHE A N 1
ATOM 840 C CA . PHE A 1 115 ? 6.821 -10.229 0.898 1.00 80.38 115 PHE A CA 1
ATOM 841 C C . PHE A 1 115 ? 7.182 -11.145 2.077 1.00 80.38 115 PHE A C 1
ATOM 843 O O . PHE A 1 115 ? 6.351 -11.373 2.961 1.00 80.38 115 PHE A O 1
ATOM 850 N N . PHE A 1 116 ? 8.426 -11.630 2.125 1.00 87.44 116 PHE A N 1
ATOM 851 C CA . PHE A 1 116 ? 8.892 -12.493 3.215 1.00 87.44 116 PHE A CA 1
ATOM 852 C C . PHE A 1 116 ? 9.008 -11.741 4.543 1.00 87.44 116 PHE A C 1
ATOM 854 O O . PHE A 1 116 ? 8.660 -12.290 5.588 1.00 87.44 116 PHE A O 1
ATOM 861 N N . GLY A 1 117 ? 9.417 -10.471 4.508 1.00 82.56 117 GLY A N 1
ATOM 862 C CA . GLY A 1 117 ? 9.468 -9.602 5.682 1.00 82.56 117 GLY A CA 1
ATOM 863 C C . GLY A 1 117 ? 8.096 -9.415 6.331 1.00 82.56 117 GLY A C 1
ATOM 864 O O . GLY A 1 117 ? 7.992 -9.453 7.552 1.00 82.56 117 GLY A O 1
ATOM 865 N N . ASN A 1 118 ? 7.025 -9.305 5.539 1.00 83.94 118 ASN A N 1
ATOM 866 C CA . ASN A 1 118 ? 5.664 -9.236 6.071 1.00 83.94 118 ASN A CA 1
ATOM 867 C C . ASN A 1 118 ? 5.242 -10.542 6.766 1.00 83.94 118 ASN A C 1
ATOM 869 O O . ASN A 1 118 ? 4.521 -10.503 7.759 1.00 83.94 118 ASN A O 1
ATOM 873 N N . PHE A 1 119 ? 5.688 -11.694 6.256 1.00 83.69 119 PHE A N 1
ATOM 874 C CA . PHE A 1 119 ? 5.411 -12.993 6.872 1.00 83.69 119 PHE A CA 1
ATOM 875 C C . PHE A 1 119 ? 6.171 -13.159 8.193 1.00 83.69 119 PHE A C 1
ATOM 877 O O . PHE A 1 119 ? 5.578 -13.516 9.208 1.00 83.69 119 PHE A O 1
ATOM 884 N N . ALA A 1 120 ? 7.463 -12.820 8.198 1.00 86.94 120 ALA A N 1
ATOM 885 C CA . ALA A 1 120 ? 8.297 -12.843 9.396 1.00 86.94 120 ALA A CA 1
ATOM 886 C C . ALA A 1 120 ? 7.802 -11.853 10.461 1.00 86.94 120 ALA A C 1
ATOM 888 O O . ALA A 1 120 ? 7.704 -12.209 11.630 1.00 86.94 120 ALA A O 1
ATOM 889 N N . GLY A 1 121 ? 7.432 -10.633 10.062 1.00 84.50 121 GLY A N 1
ATOM 890 C CA . GLY A 1 121 ? 6.871 -9.632 10.967 1.00 84.50 121 GLY A CA 1
ATOM 891 C C . GLY A 1 121 ? 5.535 -10.063 11.572 1.00 84.50 121 GLY A C 1
ATOM 892 O O . GLY A 1 121 ? 5.313 -9.834 12.755 1.00 84.50 121 GLY A O 1
ATOM 893 N N . GLY A 1 122 ? 4.680 -10.733 10.791 1.00 83.44 122 GLY A N 1
ATOM 894 C CA . GLY A 1 122 ? 3.454 -11.348 11.301 1.00 83.44 122 GLY A CA 1
ATOM 895 C C . GLY A 1 122 ? 3.740 -12.431 12.341 1.00 83.44 122 GLY A C 1
ATOM 896 O O . GLY A 1 122 ? 3.166 -12.388 13.420 1.00 83.44 122 GLY A O 1
ATOM 897 N N . PHE A 1 123 ? 4.684 -13.333 12.055 1.00 86.31 123 PHE A N 1
ATOM 898 C CA . PHE A 1 123 ? 5.091 -14.392 12.984 1.00 86.31 123 PHE A CA 1
ATOM 899 C C . PHE A 1 123 ? 5.728 -13.859 14.277 1.00 86.31 123 PHE A C 1
ATOM 901 O O . PHE A 1 123 ? 5.545 -14.448 15.328 1.00 86.31 123 PHE A O 1
ATOM 908 N N . MET A 1 124 ? 6.488 -12.762 14.213 1.00 86.00 124 MET A N 1
ATOM 909 C CA . MET A 1 124 ? 7.124 -12.159 15.394 1.00 86.00 124 MET A CA 1
ATOM 910 C C . MET A 1 124 ? 6.173 -11.304 16.243 1.00 86.00 124 MET A C 1
ATOM 912 O O . MET A 1 124 ? 6.515 -10.967 17.376 1.00 86.00 124 MET A O 1
ATOM 916 N N . ALA A 1 125 ? 5.053 -10.860 15.671 1.00 82.62 125 ALA A N 1
ATOM 917 C CA . ALA A 1 125 ? 4.060 -10.038 16.358 1.00 82.62 125 ALA A CA 1
ATOM 918 C C . ALA A 1 125 ? 2.984 -10.871 17.076 1.00 82.62 125 ALA A C 1
ATOM 920 O O . ALA A 1 125 ? 2.256 -10.315 17.901 1.00 82.62 125 ALA A O 1
ATOM 921 N N . GLU A 1 126 ? 2.882 -12.158 16.736 1.00 57.47 126 GLU A N 1
ATOM 922 C CA . GLU A 1 126 ? 2.050 -13.171 17.396 1.00 57.47 126 GLU A CA 1
ATOM 923 C C . GLU A 1 126 ? 2.827 -13.857 18.530 1.00 57.47 126 GLU A C 1
ATOM 925 O O . GLU A 1 126 ? 2.231 -14.021 19.619 1.00 57.47 126 GLU A O 1
#

Secondary structure (DSSP, 8-state):
-HHHHHHHHHHHHHHHHHHH-HHHHHHHHHHHHHHHHHHHHHH------SS---HHHHHHHHH-HHHHHHHHHHHHHHHHHHHHHHHHHHHHHHSS---HHHHHHHHHHHHHHHHHHHHHHHHHH-

Foldseek 3Di:
DVLVCVLPLVVVQVVCCVPPNNVVSVVVVVVVVVVVVVCCVVPPDDDDDPDDPDPVVVVVCCPPPVSVVVVVVVVVVVVVVVVCVVCVVVCCCPPVVDDPVVSVVVVNVVSVCSSVVVVVVVVVVD